Protein AF-M7NE02-F1 (afdb_monomer)

Radius of gyration: 18.88 Å; Cα contacts (8 Å, |Δi|>4): 96; chains: 1; bounding box: 39×39×47 Å

Secondary structure (DSSP, 8-state):
--SS------HHHHS-SSHHHHHHPPPPP--SS------SSS-HHHHHHHHHHHHHHH-TT--SPEEEEE---HHHHHHHHHHHHHHT--EEEEE-HHHHHHHHHHHHGGGS-TT-TT-

pLDDT: mean 89.41, std 6.47, range [60.16, 97.12]

Nearest PDB structures (foldseek):
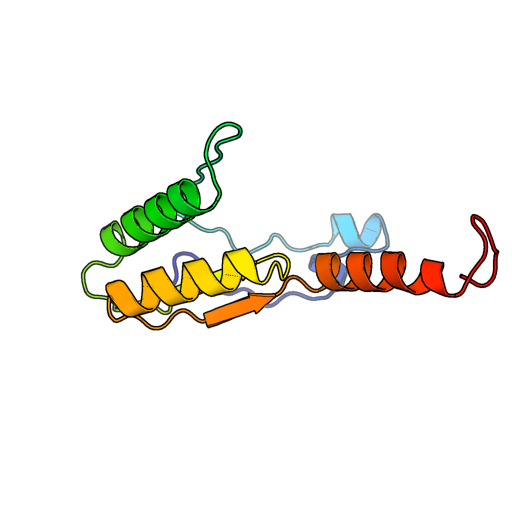  8fnj-assembly1_G  TM=5.686E-01  e=2.807E+00  Homo sapiens
  1bl3-assembly1_A  TM=4.484E-01  e=2.303E+00  Human immunodeficiency virus 1
  2o2j-assembly1_A  TM=5.084E-01  e=2.999E+00  Mycobacterium tuberculosis
  2l82-assembly1_A  TM=4.570E-01  e=2.460E+00  synthetic construct
  8w2r-assembly1_I  TM=4.447E-01  e=4.171E+00  Human immunodeficiency virus 1

Structure (mmCIF, N/CA/C/O backbone):
data_AF-M7NE02-F1
#
_entry.id   AF-M7NE02-F1
#
loop_
_atom_site.group_PDB
_atom_site.id
_atom_site.type_symbol
_atom_site.label_atom_id
_atom_site.label_alt_id
_atom_site.label_comp_id
_atom_site.label_asym_id
_atom_site.label_entity_id
_atom_site.label_seq_id
_atom_site.pdbx_PDB_ins_code
_atom_site.Cartn_x
_atom_site.Cartn_y
_atom_site.Cartn_z
_atom_site.occupancy
_atom_site.B_iso_or_equiv
_atom_site.auth_seq_id
_atom_site.auth_comp_id
_atom_site.auth_asym_id
_atom_site.auth_atom_id
_atom_site.pdbx_PDB_model_num
ATOM 1 N N . MET A 1 1 ? -8.128 12.077 10.630 1.00 60.16 1 MET A N 1
ATOM 2 C CA . MET A 1 1 ? -6.853 12.465 11.274 1.00 60.16 1 MET A CA 1
ATOM 3 C C . MET A 1 1 ? -5.743 11.683 10.595 1.00 60.16 1 MET A C 1
ATOM 5 O O . MET A 1 1 ? -5.884 10.473 10.472 1.00 60.16 1 MET A O 1
ATOM 9 N N . HIS A 1 2 ? -4.707 12.355 10.096 1.00 65.69 2 HIS A N 1
ATOM 10 C CA . HIS A 1 2 ? -3.559 11.705 9.459 1.00 65.69 2 HIS A CA 1
ATOM 11 C C . HIS A 1 2 ? -2.346 11.833 10.378 1.00 65.69 2 HIS A C 1
ATOM 13 O O . HIS A 1 2 ? -2.160 12.881 10.991 1.00 65.69 2 HIS A O 1
ATOM 19 N N . ASP A 1 3 ? -1.513 10.795 10.453 1.00 78.50 3 ASP A N 1
ATOM 20 C CA . ASP A 1 3 ? -0.294 10.798 11.282 1.00 78.50 3 ASP A CA 1
ATOM 21 C C . ASP A 1 3 ? 0.891 11.504 10.584 1.00 78.50 3 ASP A C 1
ATOM 23 O O . ASP A 1 3 ? 2.049 11.365 10.979 1.00 78.50 3 ASP A O 1
ATOM 27 N N . ALA A 1 4 ? 0.588 12.262 9.525 1.00 83.12 4 ALA A N 1
ATOM 28 C CA . ALA A 1 4 ? 1.483 13.146 8.796 1.00 83.12 4 ALA A CA 1
ATOM 29 C C . ALA A 1 4 ? 0.693 14.322 8.205 1.00 83.12 4 ALA A C 1
ATOM 31 O O . ALA A 1 4 ? -0.458 14.164 7.791 1.00 83.12 4 ALA A O 1
ATOM 32 N N . THR A 1 5 ? 1.335 15.486 8.117 1.00 86.31 5 THR A N 1
ATOM 33 C CA . THR A 1 5 ? 0.818 16.633 7.361 1.00 86.31 5 THR A CA 1
ATOM 34 C C . THR A 1 5 ? 1.046 16.385 5.866 1.00 86.31 5 THR A C 1
ATOM 36 O O . THR A 1 5 ? 2.202 16.193 5.476 1.00 86.31 5 THR A O 1
ATOM 39 N N . PRO A 1 6 ? -0.003 16.376 5.018 1.00 85.19 6 PRO A N 1
ATOM 40 C CA . PRO A 1 6 ? 0.168 16.243 3.575 1.00 85.19 6 PRO A CA 1
ATOM 41 C C . PRO A 1 6 ? 1.062 17.354 3.017 1.00 85.19 6 PRO A C 1
ATOM 43 O O . PRO A 1 6 ? 0.915 18.518 3.386 1.00 85.19 6 PRO A O 1
ATOM 46 N N . LEU A 1 7 ? 1.970 16.991 2.112 1.00 89.12 7 LEU A N 1
ATOM 47 C CA . LEU A 1 7 ? 2.870 17.920 1.436 1.00 89.12 7 LEU A CA 1
ATOM 48 C C . LEU A 1 7 ? 2.790 17.672 -0.069 1.00 89.12 7 LEU A C 1
ATOM 50 O O . LEU A 1 7 ? 2.946 16.534 -0.511 1.00 89.12 7 LEU A O 1
ATOM 54 N N . VAL A 1 8 ? 2.540 18.728 -0.844 1.00 90.81 8 VAL A N 1
ATOM 55 C CA . VAL A 1 8 ? 2.573 18.660 -2.310 1.00 90.81 8 VAL A CA 1
ATOM 56 C C . VAL A 1 8 ? 4.022 18.505 -2.762 1.00 90.81 8 VAL A C 1
ATOM 58 O O . VAL A 1 8 ? 4.914 19.182 -2.254 1.00 90.81 8 VAL A O 1
ATOM 61 N N . ARG A 1 9 ? 4.246 17.585 -3.700 1.00 93.31 9 ARG A N 1
ATOM 62 C CA . ARG A 1 9 ? 5.564 17.174 -4.189 1.00 93.31 9 ARG A CA 1
ATOM 63 C C . ARG A 1 9 ? 5.556 17.135 -5.703 1.00 93.31 9 ARG A C 1
ATOM 65 O O . ARG A 1 9 ? 4.549 16.759 -6.301 1.00 93.31 9 ARG A O 1
ATOM 72 N N . THR A 1 10 ? 6.679 17.484 -6.308 1.00 94.12 10 THR A N 1
ATOM 73 C CA . THR A 1 10 ? 6.906 17.311 -7.742 1.00 94.12 10 THR A CA 1
ATOM 74 C C . THR A 1 10 ? 7.551 15.956 -8.029 1.00 94.12 10 THR A C 1
ATOM 76 O O . THR A 1 10 ? 8.014 15.264 -7.121 1.00 94.12 10 THR A O 1
ATOM 79 N N . ILE A 1 11 ? 7.616 15.577 -9.308 1.00 93.00 11 ILE A N 1
ATOM 80 C CA . ILE A 1 11 ? 8.342 14.373 -9.736 1.00 93.00 11 ILE A CA 1
ATOM 81 C C . ILE A 1 11 ? 9.825 14.481 -9.366 1.00 93.00 11 ILE A C 1
ATOM 83 O O . ILE A 1 11 ? 10.369 13.515 -8.848 1.00 93.00 11 ILE A O 1
ATOM 87 N N . ALA A 1 12 ? 10.453 15.649 -9.538 1.00 95.25 12 ALA A N 1
ATOM 88 C CA . ALA A 1 12 ? 11.859 15.858 -9.183 1.00 95.25 12 ALA A CA 1
ATOM 89 C C . ALA A 1 12 ? 12.120 15.694 -7.675 1.00 95.25 12 ALA A C 1
ATOM 91 O O . ALA A 1 12 ? 13.193 15.251 -7.277 1.00 95.25 12 ALA A O 1
ATOM 92 N N . ASP A 1 13 ? 11.119 15.970 -6.832 1.00 94.44 13 ASP A N 1
ATOM 93 C CA . ASP A 1 13 ? 11.227 15.728 -5.395 1.00 94.44 13 ASP A CA 1
ATOM 94 C C . ASP A 1 13 ? 11.149 14.233 -5.028 1.00 94.44 13 ASP A C 1
ATOM 96 O O . ASP A 1 13 ? 11.555 13.846 -3.935 1.00 94.44 13 ASP A O 1
ATOM 100 N N . ILE A 1 14 ? 10.566 13.382 -5.878 1.00 90.81 14 ILE A N 1
ATOM 101 C CA . ILE A 1 14 ? 10.346 11.951 -5.594 1.00 90.81 14 ILE A CA 1
ATOM 102 C C . ILE A 1 14 ? 11.387 11.089 -6.322 1.00 90.81 14 ILE A C 1
ATOM 104 O O . ILE A 1 14 ? 11.957 10.171 -5.735 1.00 90.81 14 ILE A O 1
ATOM 108 N N . LEU A 1 15 ? 11.646 11.403 -7.589 1.00 91.44 15 LEU A N 1
ATOM 109 C CA . LEU A 1 15 ? 12.569 10.726 -8.496 1.00 91.44 15 LEU A CA 1
ATOM 110 C C . LEU A 1 15 ? 13.465 11.775 -9.183 1.00 91.44 15 LEU A C 1
ATOM 112 O O . LEU A 1 15 ? 13.258 12.076 -10.360 1.00 91.44 15 LEU A O 1
ATOM 116 N N . PRO A 1 16 ? 14.443 12.363 -8.468 1.00 94.94 16 PRO A N 1
ATOM 117 C CA . PRO A 1 16 ? 15.375 13.313 -9.070 1.00 94.94 16 PRO A CA 1
ATOM 118 C C . PRO A 1 16 ? 16.226 12.621 -10.144 1.00 94.94 16 PRO A C 1
ATOM 120 O O . PRO A 1 16 ? 16.828 11.573 -9.881 1.00 94.94 16 PRO A O 1
ATOM 123 N N . ALA A 1 17 ? 16.292 13.217 -11.336 1.00 96.06 17 ALA A N 1
ATOM 124 C CA . ALA A 1 17 ? 17.039 12.708 -12.486 1.00 96.06 17 ALA A CA 1
ATOM 125 C C . ALA A 1 17 ? 18.503 13.176 -12.488 1.00 96.06 17 ALA A C 1
ATOM 127 O O . ALA A 1 17 ? 19.357 12.531 -13.095 1.00 96.06 17 ALA A O 1
ATOM 128 N N . THR A 1 18 ? 18.808 14.276 -11.792 1.00 96.94 18 THR A N 1
ATOM 129 C CA . THR A 1 18 ? 20.167 14.826 -11.664 1.00 96.94 18 THR A CA 1
ATOM 130 C C . THR A 1 18 ? 20.580 15.032 -10.206 1.00 96.94 18 THR A C 1
ATOM 132 O O . THR A 1 18 ? 19.743 15.107 -9.304 1.00 96.94 18 THR A O 1
ATOM 135 N N . ASP A 1 19 ? 21.883 15.183 -9.958 1.00 96.75 19 ASP A N 1
ATOM 136 C CA . ASP A 1 19 ? 22.397 15.503 -8.619 1.00 96.75 19 ASP A CA 1
ATOM 137 C C . ASP A 1 19 ? 21.953 16.889 -8.134 1.00 96.75 19 ASP A C 1
ATOM 139 O O . ASP A 1 19 ? 21.697 17.075 -6.945 1.00 96.75 19 ASP A O 1
ATOM 143 N N . ALA A 1 20 ? 21.804 17.851 -9.051 1.00 96.75 20 ALA A N 1
ATOM 144 C CA . ALA A 1 20 ? 21.289 19.179 -8.729 1.00 96.75 20 ALA A CA 1
ATOM 145 C C . ALA A 1 20 ? 19.826 19.112 -8.262 1.00 96.75 20 ALA A C 1
ATOM 147 O O . ALA A 1 20 ? 19.476 19.716 -7.249 1.00 96.75 20 ALA A O 1
ATOM 148 N N . GLU A 1 21 ? 18.989 18.329 -8.948 1.00 97.12 21 GLU A N 1
ATOM 149 C CA . GLU A 1 21 ? 17.611 18.071 -8.516 1.00 97.12 21 GLU A CA 1
ATOM 150 C C . GLU A 1 21 ? 17.572 17.325 -7.185 1.00 97.12 21 GLU A C 1
ATOM 152 O O . GLU A 1 21 ? 16.790 17.684 -6.315 1.00 97.12 21 GLU A O 1
ATOM 157 N N . ARG A 1 22 ? 18.447 16.334 -6.981 1.00 95.06 22 ARG A N 1
ATOM 158 C CA . ARG A 1 22 ? 18.527 15.597 -5.713 1.00 95.06 22 ARG A CA 1
ATOM 159 C C . ARG A 1 22 ? 18.886 16.506 -4.541 1.00 95.06 22 ARG A C 1
ATOM 161 O O . ARG A 1 22 ? 18.336 16.330 -3.460 1.00 95.06 22 ARG A O 1
ATOM 168 N N . ALA A 1 23 ? 19.791 17.461 -4.747 1.00 95.19 23 ALA A N 1
ATOM 169 C CA . ALA A 1 23 ? 20.163 18.440 -3.730 1.00 95.19 23 ALA A CA 1
ATOM 170 C C . ALA A 1 23 ? 19.049 19.469 -3.461 1.00 95.19 23 ALA A C 1
ATOM 172 O O . ALA A 1 23 ? 18.931 19.959 -2.341 1.00 95.19 23 ALA A O 1
ATOM 173 N N . ALA A 1 24 ? 18.247 19.796 -4.478 1.00 95.44 24 ALA A N 1
ATOM 174 C CA . ALA A 1 24 ? 17.122 20.723 -4.373 1.00 95.44 24 ALA A CA 1
ATOM 175 C C . ALA A 1 24 ? 15.807 20.058 -3.925 1.00 95.44 24 ALA A C 1
ATOM 177 O O . ALA A 1 24 ? 14.860 20.769 -3.584 1.00 95.44 24 ALA A O 1
ATOM 178 N N . ALA A 1 25 ? 15.740 18.724 -3.937 1.00 95.38 25 ALA A N 1
ATOM 179 C CA . ALA A 1 25 ? 14.548 17.966 -3.599 1.00 95.38 25 ALA A CA 1
ATOM 180 C C . ALA A 1 25 ? 14.090 18.294 -2.178 1.00 95.38 25 ALA A C 1
ATOM 182 O O . ALA A 1 25 ? 14.854 18.235 -1.213 1.00 95.38 25 ALA A O 1
ATOM 183 N N . VAL A 1 26 ? 12.807 18.610 -2.043 1.00 93.88 26 VAL A N 1
ATOM 184 C CA . VAL A 1 26 ? 12.205 18.843 -0.732 1.00 93.88 26 VAL A CA 1
ATOM 185 C C . VAL A 1 26 ? 12.259 17.533 0.079 1.00 93.88 26 VAL A C 1
ATOM 187 O O . VAL A 1 26 ? 12.319 16.438 -0.482 1.00 93.88 26 VAL A O 1
ATOM 190 N N . ASP A 1 27 ? 12.115 17.571 1.404 1.00 90.25 27 ASP A N 1
ATOM 191 C CA . ASP A 1 27 ? 11.936 16.372 2.249 1.00 90.25 27 ASP A CA 1
ATOM 192 C C . ASP A 1 27 ? 10.479 15.889 2.286 1.00 90.25 27 ASP A C 1
ATOM 194 O O . ASP A 1 27 ? 9.547 16.696 2.334 1.00 90.25 27 ASP A O 1
ATOM 198 N N . GLY A 1 28 ? 10.265 14.571 2.230 1.00 88.25 28 GLY A N 1
ATOM 199 C CA . GLY A 1 28 ? 8.917 13.993 2.247 1.00 88.25 28 GLY A CA 1
ATOM 200 C C . GLY A 1 28 ? 8.158 14.260 3.560 1.00 88.25 28 GLY A C 1
ATOM 201 O O . GLY A 1 28 ? 8.762 14.660 4.561 1.00 88.25 28 GLY A O 1
ATOM 202 N N . PRO A 1 29 ? 6.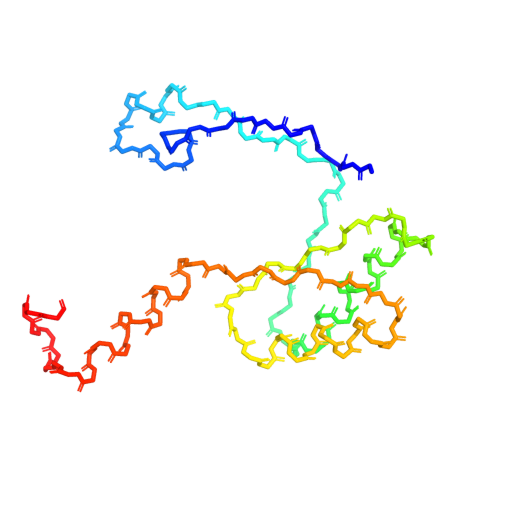833 14.007 3.599 1.00 88.19 29 PRO A N 1
ATOM 203 C CA . PRO A 1 29 ? 6.049 14.110 4.827 1.00 88.19 29 PRO A CA 1
ATOM 204 C C . PRO A 1 29 ? 6.681 13.308 5.969 1.00 88.19 29 PRO A C 1
ATOM 206 O O . PRO A 1 29 ? 7.007 12.129 5.817 1.00 88.19 29 PRO A O 1
ATOM 209 N N . ARG A 1 30 ? 6.823 13.932 7.142 1.00 86.94 30 ARG A N 1
ATOM 210 C CA . ARG A 1 30 ? 7.315 13.251 8.345 1.00 86.94 30 ARG A CA 1
ATOM 211 C C . ARG A 1 30 ? 6.137 12.607 9.068 1.00 86.94 30 ARG A C 1
ATOM 213 O O . ARG A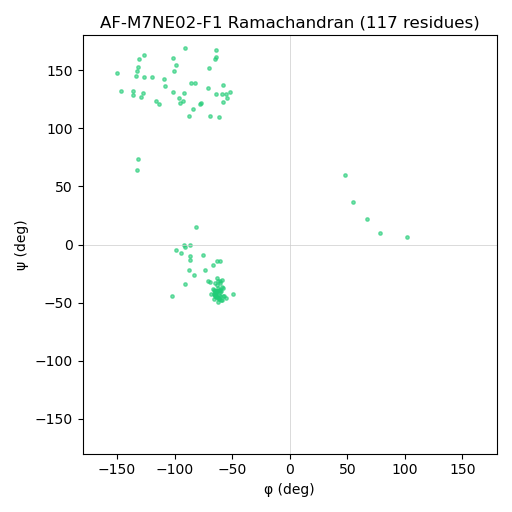 1 30 ? 5.285 13.301 9.614 1.00 86.94 30 ARG A O 1
ATOM 220 N N . THR A 1 31 ? 6.095 11.279 9.053 1.00 84.56 31 THR A N 1
ATOM 221 C CA . THR A 1 31 ? 5.096 10.485 9.781 1.00 84.56 31 THR A CA 1
ATOM 222 C C . THR A 1 31 ? 5.551 10.242 11.215 1.00 84.56 31 THR A C 1
ATOM 224 O O . THR A 1 31 ? 6.713 9.887 11.432 1.00 84.56 31 THR A O 1
ATOM 227 N N . THR A 1 32 ? 4.645 10.330 12.184 1.00 83.31 32 THR A N 1
ATOM 228 C CA . THR A 1 32 ? 4.899 9.851 13.551 1.00 83.31 32 THR A CA 1
ATOM 229 C C . THR A 1 32 ? 4.238 8.495 13.784 1.00 83.31 32 THR A C 1
ATOM 231 O O . THR A 1 32 ? 3.378 8.056 13.023 1.00 83.31 32 THR A O 1
ATOM 234 N N . GLY A 1 33 ? 4.698 7.767 14.804 1.00 82.81 33 GL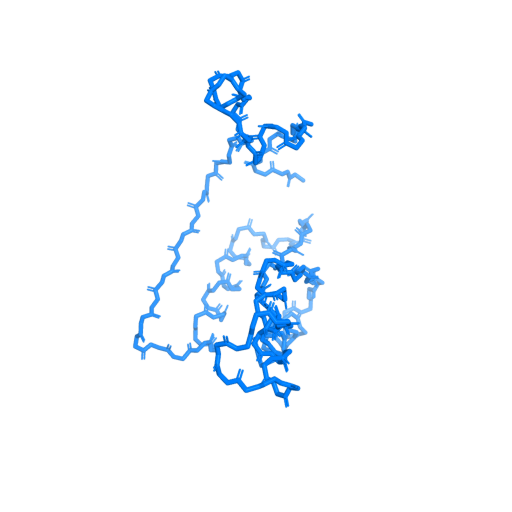Y A N 1
ATOM 235 C CA . GLY A 1 33 ? 4.097 6.486 15.172 1.00 82.81 33 GLY A CA 1
ATOM 236 C C . GLY A 1 33 ? 4.283 5.370 14.142 1.00 82.81 33 GLY A C 1
ATOM 237 O O . GLY A 1 33 ? 3.511 4.420 14.164 1.00 82.81 33 GLY A O 1
ATOM 238 N N . LYS A 1 34 ? 5.279 5.428 13.246 1.00 87.19 34 LYS A N 1
ATOM 239 C CA . LYS A 1 34 ? 5.573 4.313 12.328 1.00 87.19 34 LYS A CA 1
ATOM 240 C C . LYS A 1 34 ? 5.800 3.024 13.125 1.00 87.19 34 LYS A C 1
ATOM 242 O O . LYS A 1 34 ? 6.599 3.000 14.057 1.00 87.19 34 LYS A O 1
ATOM 247 N N . TRP A 1 35 ? 5.110 1.959 12.738 1.00 91.94 35 TRP A N 1
ATOM 248 C CA . TRP A 1 35 ? 5.357 0.609 13.236 1.00 91.94 35 TRP A CA 1
ATOM 249 C C . TRP A 1 35 ? 5.722 -0.294 12.069 1.00 91.94 35 TRP A C 1
ATOM 251 O O . TRP A 1 35 ? 5.237 -0.103 10.955 1.00 91.94 35 TRP A O 1
ATOM 261 N N . LEU A 1 36 ? 6.633 -1.226 12.322 1.00 90.19 36 LEU A N 1
ATOM 262 C CA . LEU A 1 36 ? 7.181 -2.120 11.320 1.00 90.19 36 LEU A CA 1
ATOM 263 C C . LEU A 1 36 ? 7.240 -3.526 11.905 1.00 90.19 36 LEU A C 1
ATOM 265 O O . LEU A 1 36 ? 7.759 -3.725 13.002 1.00 90.19 36 LEU A O 1
ATOM 269 N N . THR A 1 37 ? 6.757 -4.490 11.133 1.00 88.94 37 THR A N 1
ATOM 270 C CA . THR A 1 37 ? 6.962 -5.913 11.379 1.00 88.94 37 THR A CA 1
ATOM 271 C C . THR A 1 37 ? 7.528 -6.547 10.120 1.00 88.94 37 THR A C 1
ATOM 273 O O . THR A 1 37 ? 7.185 -6.152 9.007 1.00 88.94 37 THR A O 1
ATOM 276 N N . ALA A 1 38 ? 8.409 -7.520 10.301 1.00 83.75 38 ALA A N 1
ATOM 277 C CA . ALA A 1 38 ? 8.926 -8.356 9.234 1.00 83.75 38 ALA A CA 1
ATOM 278 C C . ALA A 1 38 ? 9.171 -9.745 9.812 1.00 83.75 38 ALA A C 1
ATOM 280 O O . ALA A 1 38 ? 9.761 -9.886 10.886 1.00 83.75 38 ALA A O 1
ATOM 281 N N . ARG A 1 39 ? 8.696 -10.777 9.120 1.00 79.75 39 ARG A N 1
ATOM 282 C CA . ARG A 1 39 ? 8.924 -12.168 9.510 1.00 79.75 39 ARG A CA 1
ATOM 283 C C . ARG A 1 39 ? 9.283 -12.973 8.276 1.00 79.75 39 ARG A C 1
ATOM 285 O O . ARG A 1 39 ? 8.583 -12.909 7.277 1.00 79.75 39 ARG A O 1
ATOM 292 N N . VAL A 1 40 ? 10.385 -13.712 8.372 1.00 74.00 40 VAL A N 1
ATOM 293 C CA . VAL A 1 40 ? 10.929 -14.519 7.267 1.00 74.00 40 VAL A CA 1
ATOM 294 C C . VAL A 1 40 ? 10.373 -15.946 7.288 1.00 74.00 40 VAL A C 1
ATOM 296 O O . VAL A 1 40 ? 10.155 -16.539 6.243 1.00 74.00 40 VAL A O 1
ATOM 299 N N . ALA A 1 41 ? 10.127 -16.497 8.479 1.00 75.38 41 ALA A N 1
ATOM 300 C CA . ALA A 1 41 ? 9.717 -17.893 8.658 1.00 75.38 41 ALA A CA 1
ATOM 301 C C . ALA A 1 41 ? 8.194 -18.105 8.741 1.00 75.38 41 ALA A C 1
ATOM 303 O O . ALA A 1 41 ? 7.748 -19.246 8.820 1.00 75.38 41 ALA A O 1
ATOM 304 N N . GLN A 1 42 ? 7.398 -17.034 8.794 1.00 72.75 42 GLN A N 1
ATOM 305 C CA . GLN A 1 42 ? 5.941 -17.133 8.900 1.00 72.75 42 GLN A CA 1
ATOM 306 C C . GLN A 1 42 ? 5.276 -16.924 7.550 1.00 72.75 42 GLN A C 1
ATOM 308 O O . GLN A 1 42 ? 5.774 -16.167 6.719 1.00 72.75 42 GLN A O 1
ATOM 313 N N . ASP A 1 43 ? 4.131 -17.575 7.358 1.00 79.19 43 ASP A N 1
ATOM 314 C CA . ASP A 1 43 ? 3.316 -17.351 6.175 1.00 79.19 43 ASP A CA 1
ATOM 315 C C . ASP A 1 43 ? 2.754 -15.921 6.125 1.00 79.19 43 ASP A C 1
ATOM 317 O O . ASP A 1 43 ? 2.644 -15.205 7.129 1.00 79.19 43 ASP A O 1
ATOM 321 N N . ALA A 1 44 ? 2.378 -15.502 4.916 1.00 76.81 44 ALA A N 1
ATOM 322 C CA . ALA A 1 44 ? 1.808 -14.183 4.680 1.00 76.81 44 ALA A CA 1
ATOM 323 C C . ALA A 1 44 ? 0.529 -13.944 5.501 1.00 76.81 44 ALA A C 1
ATOM 325 O O . ALA A 1 44 ? 0.259 -12.813 5.891 1.00 76.81 44 ALA A O 1
ATOM 326 N N . ALA A 1 45 ? -0.242 -14.995 5.801 1.00 81.19 45 ALA A N 1
ATOM 327 C CA . ALA A 1 45 ? -1.482 -14.891 6.566 1.00 81.19 45 ALA A CA 1
ATOM 328 C C . ALA A 1 45 ? -1.237 -14.360 7.979 1.00 81.19 45 ALA A C 1
ATOM 330 O O . ALA A 1 45 ? -1.873 -13.400 8.408 1.00 81.19 45 ALA A O 1
ATOM 331 N N . SER A 1 46 ? -0.265 -14.951 8.669 1.00 85.19 46 SER A N 1
ATOM 332 C CA . SER A 1 46 ? 0.096 -14.609 10.044 1.00 85.19 46 SER A CA 1
ATOM 333 C C . SER A 1 46 ? 0.617 -13.174 10.145 1.00 85.19 46 SER A C 1
ATOM 335 O O . SER A 1 46 ? 0.275 -12.430 11.070 1.00 85.19 46 SER A O 1
ATOM 337 N N . VAL A 1 47 ? 1.419 -12.759 9.159 1.00 86.69 47 VAL A N 1
ATOM 338 C CA . VAL A 1 47 ? 1.930 -11.386 9.074 1.00 86.69 47 VAL A CA 1
ATOM 339 C C . VAL A 1 47 ? 0.788 -10.400 8.836 1.00 86.69 47 VAL A C 1
ATOM 341 O O . VAL A 1 47 ? 0.702 -9.403 9.550 1.00 86.69 47 VAL A O 1
ATOM 344 N N . ILE A 1 48 ? -0.115 -10.692 7.894 1.00 87.50 48 ILE A N 1
ATOM 345 C CA . ILE A 1 48 ? -1.273 -9.839 7.601 1.00 87.50 48 ILE A CA 1
ATOM 346 C C . ILE A 1 48 ? -2.180 -9.725 8.835 1.00 87.50 48 ILE A C 1
ATOM 348 O O . ILE A 1 48 ? -2.506 -8.604 9.217 1.00 87.50 48 ILE A O 1
ATOM 352 N N . SER A 1 49 ? -2.508 -10.823 9.528 1.00 89.81 49 SER A N 1
ATOM 353 C CA . SER A 1 49 ? -3.309 -10.766 10.767 1.00 89.81 49 SER A CA 1
ATOM 354 C C . SER A 1 49 ? -2.682 -9.838 11.810 1.00 89.81 49 SER A C 1
ATOM 356 O O . SER A 1 49 ? -3.359 -8.965 12.34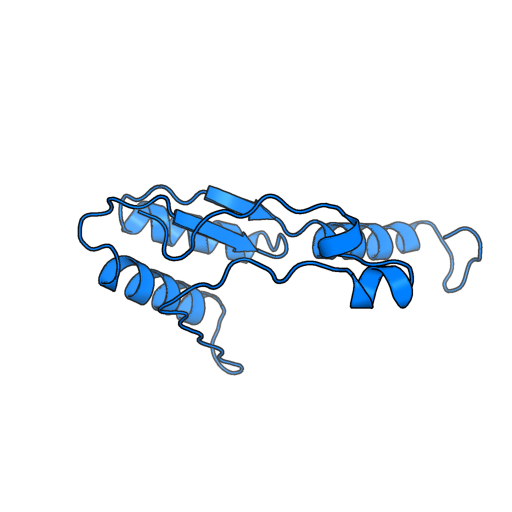8 1.00 89.81 49 SER A O 1
ATOM 358 N N . THR A 1 50 ? -1.365 -9.950 12.028 1.00 92.50 50 THR A N 1
ATOM 359 C CA . THR A 1 50 ? -0.638 -9.093 12.982 1.00 92.50 50 THR A CA 1
ATOM 360 C C . THR A 1 50 ? -0.733 -7.610 12.593 1.00 92.50 50 THR A C 1
ATOM 362 O O . THR A 1 50 ? -0.886 -6.741 13.452 1.00 92.50 50 THR A O 1
ATOM 365 N N . VAL A 1 51 ? -0.657 -7.297 11.294 1.00 93.56 51 VAL A N 1
ATOM 366 C CA . VAL A 1 51 ? -0.822 -5.924 10.790 1.00 93.56 51 VAL A CA 1
ATOM 367 C C . VAL A 1 51 ? -2.237 -5.408 11.067 1.00 93.56 51 VAL A C 1
ATOM 369 O O . VAL A 1 51 ? -2.390 -4.274 11.519 1.00 93.56 51 VAL A O 1
ATOM 372 N N . PHE A 1 52 ? -3.266 -6.232 10.850 1.00 94.19 52 PHE A N 1
ATOM 373 C CA . PHE A 1 52 ? -4.652 -5.859 11.139 1.00 94.19 52 PHE A CA 1
ATOM 374 C C . PHE A 1 52 ? -4.914 -5.683 12.640 1.00 94.19 52 PHE A C 1
ATOM 376 O O . PHE A 1 52 ? -5.632 -4.762 13.019 1.00 94.19 52 PHE A O 1
ATOM 383 N N . GLU A 1 53 ? -4.322 -6.512 13.500 1.00 94.06 53 GLU A N 1
ATOM 384 C CA . GLU A 1 53 ? -4.392 -6.352 14.958 1.00 94.06 53 GLU A CA 1
ATOM 385 C C . GLU A 1 53 ? -3.803 -5.010 15.409 1.00 94.06 53 GLU A C 1
ATOM 387 O O . GLU A 1 53 ? -4.445 -4.270 16.157 1.00 94.06 53 GLU A O 1
ATOM 392 N N . GLU A 1 54 ? -2.617 -4.650 14.911 1.00 94.44 54 GLU A N 1
ATOM 393 C CA . GLU A 1 54 ? -1.983 -3.370 15.241 1.00 94.44 54 GLU A CA 1
ATOM 394 C C . GLU A 1 54 ? -2.786 -2.180 14.698 1.00 94.44 54 GLU A C 1
ATOM 396 O O . GLU A 1 54 ? -2.941 -1.167 15.385 1.00 94.44 54 GLU A O 1
ATOM 401 N N . ALA A 1 55 ? -3.337 -2.296 13.489 1.00 92.69 55 ALA A N 1
ATOM 402 C CA . ALA A 1 55 ? -4.184 -1.261 12.911 1.00 92.69 55 ALA A CA 1
ATOM 403 C C . ALA A 1 55 ? -5.482 -1.073 13.722 1.00 92.69 55 ALA A C 1
ATOM 405 O O . ALA A 1 55 ? -5.839 0.060 14.043 1.00 92.69 55 ALA A O 1
ATOM 406 N N . THR A 1 56 ? -6.132 -2.160 14.161 1.00 93.50 56 THR A N 1
ATOM 407 C CA . THR A 1 56 ? -7.318 -2.094 15.034 1.00 93.50 56 THR A CA 1
ATOM 408 C C . THR A 1 56 ? -6.973 -1.497 16.395 1.00 93.50 56 THR A C 1
ATOM 410 O O . THR A 1 56 ? -7.723 -0.672 16.906 1.00 93.50 56 THR A O 1
ATOM 413 N N . ARG A 1 57 ? -5.819 -1.845 16.975 1.00 93.62 57 ARG A N 1
ATOM 414 C CA . ARG A 1 57 ? -5.359 -1.270 18.249 1.00 93.62 57 ARG A CA 1
ATOM 415 C C . ARG A 1 57 ? -5.162 0.250 18.166 1.00 93.62 57 ARG A C 1
ATOM 417 O O . ARG A 1 57 ? -5.348 0.947 19.161 1.00 93.62 57 ARG A O 1
ATOM 424 N N . ARG A 1 58 ? -4.754 0.766 17.002 1.00 90.94 58 ARG A N 1
ATOM 425 C CA . ARG A 1 58 ? -4.537 2.204 16.751 1.00 90.94 58 ARG A CA 1
ATOM 426 C C . ARG A 1 58 ? -5.804 2.974 16.406 1.00 90.94 58 ARG A C 1
ATOM 428 O O . ARG A 1 58 ? -5.839 4.185 16.611 1.00 90.94 58 ARG A O 1
ATOM 435 N N . ASP A 1 59 ? -6.799 2.290 15.860 1.00 91.81 59 ASP A N 1
ATOM 436 C CA . ASP A 1 59 ? -8.067 2.869 15.425 1.00 91.81 59 ASP A CA 1
ATOM 437 C C . ASP A 1 59 ? -9.250 2.028 15.937 1.00 91.81 59 ASP A C 1
ATOM 439 O O . ASP A 1 59 ? -9.974 1.427 15.138 1.00 91.81 59 ASP A O 1
ATOM 443 N N . PRO A 1 60 ? -9.445 1.939 17.271 1.00 92.38 60 PRO A N 1
ATOM 444 C CA . PRO A 1 60 ? -10.473 1.081 17.865 1.00 92.38 60 PRO A CA 1
ATOM 445 C C . PRO A 1 60 ? -11.890 1.486 17.439 1.00 92.38 60 PRO A C 1
ATOM 447 O O . PRO A 1 60 ? -12.752 0.626 17.267 1.00 92.38 60 PRO A O 1
ATOM 450 N N . ASP A 1 61 ? -12.103 2.782 17.199 1.00 92.38 61 ASP A N 1
ATOM 451 C CA . ASP A 1 61 ? -13.385 3.351 16.776 1.00 92.38 61 ASP A CA 1
ATOM 452 C C . ASP A 1 61 ? -13.586 3.317 15.251 1.00 92.38 61 ASP A C 1
ATOM 454 O O . ASP A 1 61 ? -14.630 3.749 14.761 1.00 92.38 61 ASP A O 1
ATOM 458 N N . LYS A 1 62 ? -12.605 2.801 14.490 1.00 90.12 62 LYS A N 1
ATOM 459 C CA . LYS A 1 62 ? -12.635 2.703 13.019 1.00 90.12 62 LYS A CA 1
ATOM 460 C C . LYS A 1 62 ? -12.896 4.052 12.336 1.00 90.12 62 LYS A C 1
ATOM 462 O O . LYS A 1 62 ? -13.619 4.135 11.343 1.00 90.12 62 LYS A O 1
ATOM 467 N N . ALA A 1 63 ? -12.343 5.125 12.895 1.00 90.94 63 ALA A N 1
ATOM 468 C CA . ALA A 1 63 ? -12.583 6.490 12.440 1.00 90.94 63 ALA A CA 1
ATOM 469 C C . ALA A 1 63 ? -11.629 6.916 11.312 1.00 90.94 63 ALA A C 1
ATOM 471 O O . ALA A 1 63 ? -11.789 7.996 10.733 1.00 90.94 63 ALA A O 1
ATOM 472 N N . ARG A 1 64 ? -10.600 6.114 11.014 1.00 90.25 64 ARG A N 1
ATOM 473 C CA . ARG A 1 64 ? -9.595 6.422 9.993 1.00 90.25 64 ARG A CA 1
ATOM 474 C C . ARG A 1 64 ? -9.900 5.699 8.687 1.00 90.25 64 ARG A C 1
ATOM 476 O O . ARG A 1 64 ? -10.494 4.629 8.653 1.00 90.25 64 ARG A O 1
ATOM 483 N N . THR A 1 65 ? -9.419 6.272 7.589 1.00 90.81 65 THR A N 1
ATOM 484 C CA . THR A 1 65 ? -9.371 5.588 6.295 1.00 90.81 65 THR A CA 1
ATOM 485 C C . THR A 1 65 ? -8.189 4.628 6.284 1.00 90.81 65 THR A C 1
ATOM 487 O O . THR A 1 65 ? -7.046 5.058 6.448 1.00 90.81 65 THR A O 1
ATOM 490 N N . TRP A 1 66 ? -8.456 3.340 6.087 1.00 93.69 66 TRP A N 1
ATOM 491 C CA . TRP A 1 66 ? -7.416 2.318 6.022 1.00 93.69 66 TRP A CA 1
ATOM 492 C C . TRP A 1 66 ? -6.978 2.122 4.576 1.00 93.69 66 TRP A C 1
ATOM 494 O O . TRP A 1 66 ? -7.810 1.947 3.685 1.00 93.69 66 TRP A O 1
ATOM 504 N N . VAL A 1 67 ? -5.667 2.148 4.349 1.00 93.69 67 VAL A N 1
ATOM 505 C CA . VAL A 1 67 ? -5.059 1.968 3.029 1.00 93.69 67 VAL A CA 1
ATOM 506 C C . VAL A 1 67 ? -4.013 0.865 3.123 1.00 93.69 67 VAL A C 1
ATOM 508 O O . VAL A 1 67 ? -3.162 0.903 4.011 1.00 93.69 67 VAL A O 1
ATOM 511 N N . ALA A 1 68 ? -4.065 -0.100 2.208 1.00 94.75 68 ALA A N 1
ATOM 512 C CA . ALA A 1 68 ? -3.060 -1.146 2.061 1.00 94.75 68 ALA A CA 1
ATOM 513 C C . ALA A 1 68 ? -2.330 -0.963 0.727 1.00 94.75 68 ALA A C 1
ATOM 515 O O . ALA A 1 68 ? -2.968 -0.985 -0.321 1.00 94.75 68 ALA A O 1
ATOM 516 N N . LEU A 1 69 ? -1.008 -0.783 0.767 1.00 94.19 69 LEU A N 1
ATOM 517 C CA . LEU A 1 69 ? -0.152 -0.789 -0.420 1.00 94.19 69 LEU A CA 1
ATOM 518 C C . LEU A 1 69 ? 0.440 -2.191 -0.589 1.00 94.19 69 LEU A C 1
ATOM 520 O O . LEU A 1 69 ? 1.096 -2.687 0.328 1.00 94.19 69 LEU A O 1
ATOM 524 N N . VAL A 1 70 ? 0.195 -2.816 -1.736 1.00 93.19 70 VAL A N 1
ATOM 525 C CA . VAL A 1 70 ? 0.639 -4.180 -2.060 1.00 93.19 70 VAL A CA 1
ATOM 526 C C . VAL A 1 70 ? 1.302 -4.228 -3.432 1.00 93.19 70 VAL A C 1
ATOM 528 O O . VAL A 1 70 ? 1.060 -3.366 -4.271 1.00 93.19 70 VAL A O 1
ATOM 531 N N . ASP A 1 71 ? 2.107 -5.254 -3.682 1.00 89.69 71 ASP A N 1
ATOM 532 C CA . ASP A 1 71 ? 2.785 -5.489 -4.967 1.00 89.69 71 ASP A CA 1
ATOM 533 C C . ASP A 1 71 ? 1.854 -6.022 -6.077 1.00 89.69 71 ASP A C 1
ATOM 535 O O . ASP A 1 71 ? 2.236 -6.078 -7.243 1.00 89.69 71 ASP A O 1
ATOM 539 N N . GLY A 1 72 ? 0.618 -6.391 -5.730 1.00 86.50 72 GLY A N 1
ATOM 540 C CA . GLY A 1 72 ? -0.366 -6.958 -6.655 1.00 86.50 72 GLY A CA 1
ATOM 541 C C . GLY A 1 72 ? -0.518 -8.478 -6.559 1.00 86.50 72 GLY A C 1
ATOM 542 O O . GLY A 1 72 ? -1.259 -9.059 -7.350 1.00 86.50 72 GLY A O 1
ATOM 543 N N . ALA A 1 73 ? 0.119 -9.145 -5.592 1.00 87.00 73 ALA A N 1
ATOM 544 C CA . ALA A 1 73 ? -0.092 -10.567 -5.353 1.00 87.00 73 ALA A CA 1
ATOM 545 C C . ALA A 1 73 ? -1.561 -10.862 -4.977 1.00 87.00 73 ALA A C 1
ATOM 547 O O . ALA A 1 73 ? -2.007 -10.566 -3.866 1.00 87.00 73 ALA A O 1
ATOM 548 N N . ASN A 1 74 ? -2.312 -11.512 -5.879 1.00 89.69 74 ASN A N 1
ATOM 549 C CA . ASN A 1 74 ? -3.739 -11.837 -5.691 1.00 89.69 74 ASN A CA 1
ATOM 550 C C . ASN A 1 74 ? -4.028 -12.504 -4.342 1.00 89.69 74 ASN A C 1
ATOM 552 O O . ASN A 1 74 ? -4.964 -12.131 -3.640 1.00 89.69 74 ASN A O 1
ATOM 556 N N . HIS A 1 75 ? -3.171 -13.438 -3.934 1.00 88.50 75 HIS A N 1
ATOM 557 C CA . HIS A 1 75 ? -3.321 -14.133 -2.664 1.00 88.50 75 HIS A CA 1
ATOM 558 C C . HIS A 1 75 ? -3.213 -13.200 -1.443 1.00 88.50 75 HIS A C 1
ATOM 560 O O . HIS A 1 75 ? -3.904 -13.389 -0.443 1.00 88.50 75 HIS A O 1
ATOM 566 N N . GLN A 1 76 ? -2.360 -12.173 -1.509 1.00 88.81 76 GLN A N 1
ATOM 567 C CA . GLN A 1 76 ? -2.252 -11.158 -0.460 1.00 88.81 76 GLN A CA 1
ATOM 568 C C . GLN A 1 76 ? -3.515 -10.289 -0.414 1.00 88.81 76 GLN A C 1
ATOM 570 O O . GLN A 1 76 ? -4.042 -10.029 0.668 1.00 88.81 76 GLN A O 1
ATOM 575 N N . ILE A 1 77 ? -4.032 -9.897 -1.581 1.00 93.31 77 ILE A N 1
ATOM 576 C CA . ILE A 1 77 ? -5.260 -9.103 -1.727 1.00 93.31 77 ILE A CA 1
ATOM 577 C C . ILE A 1 77 ? -6.470 -9.853 -1.157 1.00 93.31 77 ILE A C 1
ATOM 579 O O . ILE A 1 77 ? -7.237 -9.288 -0.378 1.00 93.31 77 ILE A O 1
ATOM 583 N N . GLU A 1 78 ? -6.625 -11.135 -1.486 1.00 93.94 78 GLU A N 1
ATOM 584 C CA . GLU A 1 78 ? -7.686 -11.992 -0.943 1.00 93.94 78 GLU A CA 1
ATOM 585 C C . GLU A 1 78 ? -7.644 -12.049 0.586 1.00 93.94 78 GLU A C 1
ATOM 587 O O . GLU A 1 78 ? -8.676 -11.900 1.242 1.00 93.94 78 GLU A O 1
ATOM 592 N N . ARG A 1 79 ? -6.449 -12.205 1.169 1.00 93.12 79 ARG A N 1
ATOM 593 C CA . ARG A 1 79 ? -6.277 -12.223 2.628 1.00 93.12 79 ARG A CA 1
ATOM 594 C C . ARG A 1 79 ? -6.627 -10.884 3.266 1.00 93.12 79 ARG A C 1
ATOM 596 O O . ARG A 1 79 ? -7.341 -10.869 4.262 1.00 93.12 79 ARG A O 1
ATOM 603 N N . ILE A 1 80 ? -6.190 -9.770 2.682 1.00 94.62 80 ILE A N 1
ATOM 604 C CA . ILE A 1 80 ? -6.555 -8.423 3.153 1.00 94.62 80 ILE A CA 1
ATOM 605 C C . ILE A 1 80 ? -8.078 -8.244 3.133 1.00 94.62 80 ILE A C 1
ATOM 607 O O . ILE A 1 80 ? -8.651 -7.774 4.114 1.00 94.62 80 ILE A O 1
ATOM 611 N N . ASN A 1 81 ? -8.746 -8.669 2.057 1.00 95.69 81 ASN A N 1
ATOM 612 C CA . ASN A 1 81 ? -10.204 -8.605 1.951 1.00 95.69 81 ASN A CA 1
ATOM 613 C C . ASN A 1 81 ? -10.903 -9.487 2.997 1.00 95.69 81 ASN A C 1
ATOM 615 O O . ASN A 1 81 ? -11.889 -9.058 3.595 1.00 95.69 81 ASN A O 1
ATOM 619 N N . ALA A 1 82 ? -10.387 -10.689 3.262 1.00 94.81 82 ALA A N 1
ATOM 620 C CA . ALA A 1 82 ? -10.926 -11.581 4.287 1.00 94.81 82 ALA A CA 1
ATOM 621 C C . ALA A 1 82 ? -10.802 -10.986 5.703 1.00 94.81 82 ALA A C 1
ATOM 623 O O . ALA A 1 82 ? -11.766 -11.007 6.474 1.00 94.81 82 ALA A O 1
ATOM 624 N N . GLU A 1 83 ? -9.651 -10.402 6.042 1.00 95.25 83 GLU A N 1
ATOM 625 C CA . GLU A 1 83 ? -9.434 -9.734 7.332 1.00 95.25 83 GLU A CA 1
ATOM 626 C C . GLU A 1 83 ? -10.325 -8.491 7.487 1.00 95.25 83 GLU A C 1
ATOM 628 O O . GLU A 1 83 ? -10.890 -8.262 8.564 1.00 95.25 83 GLU A O 1
ATOM 633 N N . ALA A 1 84 ? -10.494 -7.720 6.405 1.00 95.12 84 ALA A N 1
ATOM 634 C CA . ALA A 1 84 ? -11.362 -6.548 6.360 1.00 95.12 84 ALA A CA 1
ATOM 635 C C . ALA A 1 84 ? -12.841 -6.918 6.558 1.00 95.12 84 ALA A C 1
ATOM 637 O O . ALA A 1 84 ? -13.527 -6.303 7.380 1.00 95.12 84 ALA A O 1
ATOM 638 N N . ALA A 1 85 ? -13.311 -7.969 5.878 1.00 95.44 85 ALA A N 1
ATOM 639 C CA . ALA A 1 85 ? -14.664 -8.498 6.032 1.00 95.44 85 ALA A CA 1
ATOM 640 C C . ALA A 1 85 ? -14.908 -9.013 7.458 1.00 95.44 85 ALA A C 1
ATOM 642 O O . ALA A 1 85 ? -15.898 -8.644 8.087 1.00 95.44 85 ALA A O 1
ATOM 643 N N . THR A 1 86 ? -13.963 -9.785 8.006 1.00 94.00 86 THR A N 1
ATOM 644 C CA . THR A 1 86 ? -14.034 -10.324 9.377 1.00 94.00 86 THR A CA 1
ATOM 645 C C . THR A 1 86 ? -14.155 -9.212 10.420 1.00 94.00 86 THR A C 1
ATOM 647 O O . THR A 1 86 ? -14.881 -9.345 11.402 1.00 94.00 86 THR A O 1
ATOM 650 N N . ARG A 1 87 ? -13.473 -8.082 10.203 1.00 91.88 87 ARG A N 1
ATOM 651 C CA . ARG A 1 87 ? -13.500 -6.925 11.110 1.00 91.88 87 ARG A CA 1
ATOM 652 C C . ARG A 1 87 ? -14.588 -5.913 10.784 1.00 91.88 87 ARG A C 1
ATOM 654 O O . ARG A 1 87 ? -14.718 -4.953 11.540 1.00 91.88 87 ARG A O 1
ATOM 661 N N . ASN A 1 88 ? -15.374 -6.104 9.723 1.00 93.06 88 ASN A N 1
ATOM 662 C CA . ASN A 1 88 ? -16.342 -5.131 9.215 1.00 93.06 88 ASN A CA 1
ATOM 663 C C . ASN A 1 88 ? -15.716 -3.726 9.086 1.00 93.06 88 ASN A C 1
ATOM 665 O O . ASN A 1 88 ? -16.109 -2.783 9.784 1.00 93.06 88 ASN A O 1
ATOM 669 N N . ILE A 1 89 ? -14.661 -3.635 8.274 1.00 93.94 89 ILE A N 1
ATOM 670 C CA . ILE A 1 89 ? -13.947 -2.399 7.930 1.00 93.94 89 ILE A CA 1
ATOM 671 C C . ILE A 1 89 ? -13.757 -2.305 6.417 1.00 93.94 89 ILE A C 1
ATOM 673 O O . ILE A 1 89 ? -13.680 -3.316 5.724 1.00 93.94 89 ILE A O 1
ATOM 677 N N . THR A 1 90 ? -13.652 -1.081 5.905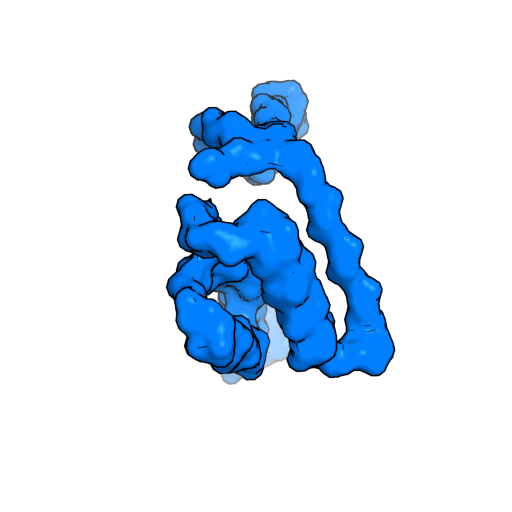 1.00 94.38 90 THR A N 1
ATOM 678 C CA . THR A 1 90 ? -13.281 -0.835 4.506 1.00 94.38 90 THR A CA 1
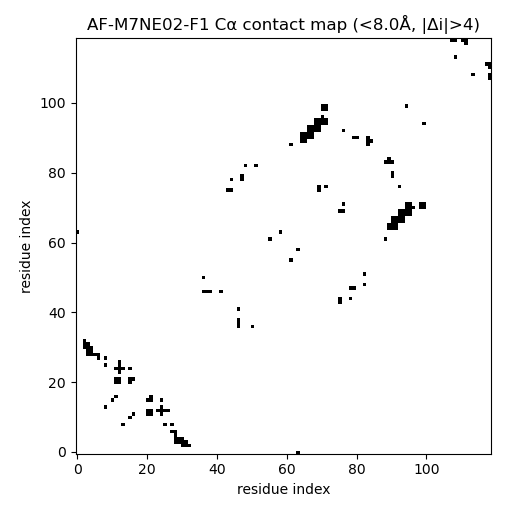ATOM 679 C C . THR A 1 90 ? -11.784 -0.568 4.424 1.00 94.38 90 THR A C 1
ATOM 681 O O . THR A 1 90 ? -11.281 0.319 5.112 1.00 94.38 90 THR A O 1
ATOM 684 N N . VAL A 1 91 ? -11.081 -1.317 3.573 1.00 96.19 91 VAL A N 1
ATOM 685 C CA . VAL A 1 91 ? -9.659 -1.105 3.276 1.00 96.19 91 VAL A CA 1
ATOM 686 C C . VAL A 1 91 ? -9.522 -0.727 1.807 1.00 96.19 91 VAL A C 1
ATOM 688 O O . VAL A 1 91 ? -9.959 -1.465 0.927 1.00 96.19 91 VAL A O 1
ATOM 691 N N . HIS A 1 92 ? -8.906 0.420 1.534 1.00 96.19 92 HIS A N 1
ATOM 692 C CA . HIS A 1 92 ? -8.569 0.835 0.177 1.00 96.19 92 HIS A CA 1
ATOM 693 C C . HIS A 1 92 ? -7.246 0.191 -0.231 1.00 96.19 92 HIS A C 1
ATOM 695 O O . HIS A 1 92 ? -6.208 0.460 0.372 1.00 96.19 92 HIS A O 1
ATOM 701 N N . ILE A 1 93 ? -7.279 -0.665 -1.247 1.00 95.25 93 ILE A N 1
ATOM 702 C CA . ILE A 1 93 ? -6.085 -1.355 -1.737 1.00 95.25 93 ILE A CA 1
ATOM 703 C C . ILE A 1 93 ? -5.472 -0.534 -2.870 1.00 95.25 93 ILE A C 1
ATOM 705 O O . ILE A 1 93 ? -6.136 -0.231 -3.860 1.00 95.25 93 ILE A O 1
ATOM 709 N N . LEU A 1 94 ? -4.202 -0.176 -2.710 1.00 95.44 94 LEU A N 1
ATOM 710 C CA . LEU A 1 94 ? -3.362 0.434 -3.730 1.00 95.44 94 LEU A CA 1
ATOM 711 C C . LEU A 1 94 ? -2.337 -0.595 -4.194 1.00 95.44 94 LEU A C 1
ATOM 713 O O . LEU A 1 94 ? -1.734 -1.289 -3.375 1.00 95.44 94 LEU A O 1
ATOM 717 N N . ILE A 1 95 ? -2.138 -0.674 -5.504 1.00 94.06 95 ILE A N 1
ATOM 718 C CA . ILE A 1 95 ? -1.150 -1.566 -6.106 1.00 94.06 95 ILE A CA 1
ATOM 719 C C . ILE A 1 95 ? 0.083 -0.744 -6.477 1.00 94.06 95 ILE A C 1
ATOM 721 O O . ILE A 1 95 ? -0.036 0.317 -7.094 1.00 94.06 95 ILE A O 1
ATOM 725 N N . ASP A 1 96 ? 1.257 -1.235 -6.095 1.00 91.75 96 ASP A N 1
ATOM 726 C CA . ASP A 1 96 ? 2.536 -0.649 -6.463 1.00 91.75 96 ASP A CA 1
ATOM 727 C C . ASP A 1 96 ? 2.797 -0.834 -7.963 1.00 91.75 96 ASP A C 1
ATOM 729 O O . ASP A 1 96 ? 3.056 -1.935 -8.456 1.00 91.75 96 ASP A O 1
ATOM 733 N N . ILE A 1 97 ? 2.747 0.281 -8.690 1.00 89.19 97 ILE A N 1
ATOM 734 C CA . ILE A 1 97 ? 2.981 0.314 -10.130 1.00 89.19 97 ILE A CA 1
ATOM 735 C C . ILE A 1 97 ? 4.383 -0.176 -10.505 1.00 89.19 97 ILE A C 1
ATOM 737 O O . ILE A 1 97 ? 4.538 -0.773 -11.564 1.00 89.19 97 ILE A O 1
ATOM 741 N N . VAL A 1 98 ? 5.396 0.026 -9.655 1.00 89.12 98 VAL A N 1
ATOM 742 C CA . VAL A 1 98 ? 6.771 -0.403 -9.946 1.00 89.12 98 VAL A CA 1
ATOM 743 C C . VAL A 1 98 ? 6.837 -1.928 -10.019 1.00 89.12 98 VAL A C 1
ATOM 745 O O . VAL A 1 98 ? 7.391 -2.469 -10.976 1.00 89.12 98 VAL A O 1
ATOM 748 N N . HIS A 1 99 ? 6.187 -2.618 -9.079 1.00 89.19 99 HIS A N 1
ATOM 749 C CA . HIS A 1 99 ? 6.080 -4.078 -9.091 1.00 89.19 99 HIS A CA 1
ATOM 750 C C . HIS A 1 99 ? 5.264 -4.586 -10.288 1.00 89.19 99 HIS A C 1
ATOM 752 O O . HIS A 1 99 ? 5.667 -5.539 -10.955 1.00 89.19 99 HIS A O 1
ATOM 758 N N . VAL A 1 100 ? 4.153 -3.921 -10.625 1.00 89.19 100 VAL A N 1
ATOM 759 C CA . VAL A 1 100 ? 3.348 -4.285 -11.806 1.00 89.19 100 VAL A CA 1
ATOM 760 C C . VAL A 1 100 ? 4.164 -4.172 -13.093 1.00 89.19 100 VAL A C 1
ATOM 762 O O . VAL A 1 100 ? 4.127 -5.079 -13.924 1.00 89.19 100 VAL A O 1
ATOM 765 N N . MET A 1 101 ? 4.928 -3.091 -13.257 1.00 91.00 101 MET A N 1
ATOM 766 C CA . MET A 1 101 ? 5.800 -2.910 -14.418 1.00 91.00 101 MET A CA 1
ATOM 767 C C . MET A 1 101 ? 6.886 -3.991 -14.488 1.00 91.00 101 MET A C 1
ATOM 769 O O . MET A 1 101 ? 7.179 -4.480 -15.576 1.00 91.00 101 MET A O 1
ATOM 773 N N . GLU A 1 102 ? 7.434 -4.425 -13.350 1.00 90.19 102 GLU A N 1
ATOM 774 C CA . GLU A 1 102 ? 8.384 -5.543 -13.298 1.00 90.19 102 GLU A CA 1
ATOM 775 C C . GLU A 1 102 ? 7.746 -6.866 -13.757 1.00 90.19 102 GLU A C 1
ATOM 777 O O . GLU 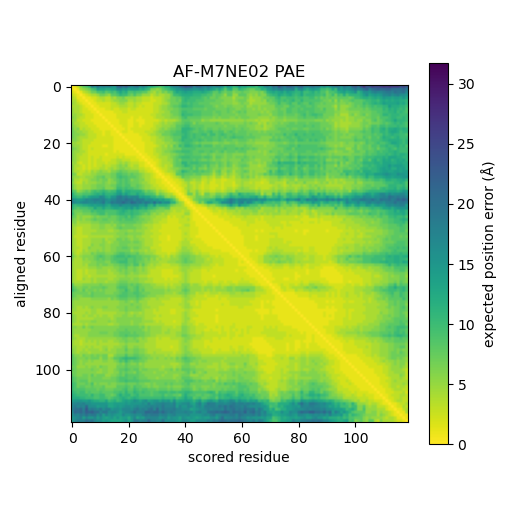A 1 102 ? 8.370 -7.638 -14.491 1.00 90.19 102 GLU A O 1
ATOM 782 N N . TYR A 1 103 ? 6.493 -7.135 -13.378 1.00 88.00 103 TYR A N 1
ATOM 783 C CA . TYR A 1 103 ? 5.768 -8.313 -13.862 1.00 88.00 103 TYR A CA 1
ATOM 784 C C . TYR A 1 103 ? 5.488 -8.250 -15.361 1.00 88.00 103 TYR A C 1
ATOM 786 O O . TYR A 1 103 ? 5.680 -9.250 -16.053 1.00 88.00 103 TYR A O 1
ATOM 794 N N . LEU A 1 104 ? 5.072 -7.088 -15.870 1.00 88.94 104 LEU A N 1
ATOM 795 C CA . LEU A 1 104 ? 4.852 -6.887 -17.302 1.00 88.94 104 LEU A CA 1
ATOM 796 C C . LEU A 1 104 ? 6.144 -7.085 -18.095 1.00 88.94 104 LEU A C 1
ATOM 798 O O . LEU A 1 104 ? 6.130 -7.784 -19.103 1.00 88.94 104 LEU A O 1
ATOM 802 N N . TRP A 1 105 ? 7.262 -6.548 -17.603 1.00 90.06 105 TRP A N 1
ATOM 803 C CA . TRP A 1 105 ? 8.578 -6.756 -18.201 1.00 90.06 105 TRP A CA 1
ATOM 804 C C . TRP A 1 105 ? 8.948 -8.243 -18.251 1.00 90.06 105 TRP A C 1
ATOM 806 O O . TRP A 1 105 ? 9.318 -8.758 -19.300 1.00 90.06 105 TRP A O 1
ATOM 816 N N . LYS A 1 106 ? 8.781 -8.978 -17.143 1.00 87.88 106 LYS A N 1
ATOM 817 C CA . LYS A 1 106 ? 9.030 -10.431 -17.106 1.00 87.88 106 LYS A CA 1
ATOM 818 C C . LYS A 1 106 ? 8.143 -11.202 -18.085 1.00 87.88 106 LYS A C 1
ATOM 820 O O . LYS A 1 106 ? 8.618 -12.134 -18.722 1.00 87.88 106 LYS A O 1
ATOM 825 N N . ALA A 1 107 ? 6.875 -10.817 -18.214 1.00 89.69 107 ALA A N 1
ATOM 826 C CA . ALA A 1 107 ? 5.947 -11.428 -19.163 1.00 89.69 107 ALA A CA 1
ATOM 827 C C . ALA A 1 107 ? 6.288 -11.096 -20.626 1.00 89.69 107 ALA A C 1
ATOM 829 O O . ALA A 1 107 ? 6.072 -11.939 -21.496 1.00 89.69 107 ALA A O 1
ATOM 830 N N . ALA A 1 108 ? 6.846 -9.913 -20.908 1.00 89.94 108 ALA A N 1
ATOM 831 C CA . ALA A 1 108 ? 7.268 -9.534 -22.255 1.00 89.94 108 ALA A CA 1
ATOM 832 C C . ALA A 1 108 ? 8.303 -10.518 -22.824 1.00 89.94 108 ALA A C 1
ATOM 834 O O . ALA A 1 108 ? 8.206 -10.901 -23.987 1.00 89.94 108 ALA A O 1
ATOM 835 N N . TRP A 1 109 ? 9.201 -11.047 -21.986 1.00 89.44 109 TRP A N 1
ATOM 836 C CA . TRP A 1 109 ? 10.169 -12.074 -22.390 1.00 89.44 109 TRP A CA 1
ATOM 837 C C . TRP A 1 109 ? 9.540 -13.381 -22.896 1.00 89.44 109 TRP A C 1
ATOM 839 O O . TRP A 1 109 ? 10.224 -14.159 -23.546 1.00 89.44 109 TRP A O 1
ATOM 849 N N . CYS A 1 110 ? 8.242 -13.639 -22.694 1.00 90.38 110 CYS A N 1
ATOM 850 C CA . CYS A 1 110 ? 7.570 -14.760 -23.363 1.00 90.38 110 CYS A CA 1
ATOM 851 C C . CYS A 1 110 ? 7.472 -14.584 -24.891 1.00 90.38 110 CYS A C 1
ATOM 853 O O . CYS A 1 110 ? 7.230 -15.562 -25.598 1.00 90.38 110 CYS A O 1
ATOM 855 N N . PHE A 1 111 ? 7.645 -13.361 -25.398 1.00 90.00 111 PHE A N 1
ATOM 856 C CA . PHE A 1 111 ? 7.604 -13.035 -26.825 1.00 90.00 111 PHE A CA 1
ATOM 857 C C . PHE A 1 111 ? 8.994 -12.918 -27.464 1.00 90.00 111 PHE A C 1
ATOM 859 O O . PHE A 1 111 ? 9.084 -12.761 -28.680 1.00 90.00 111 PHE A O 1
ATOM 866 N N . HIS A 1 112 ? 10.063 -13.027 -26.670 1.00 86.25 112 HIS A N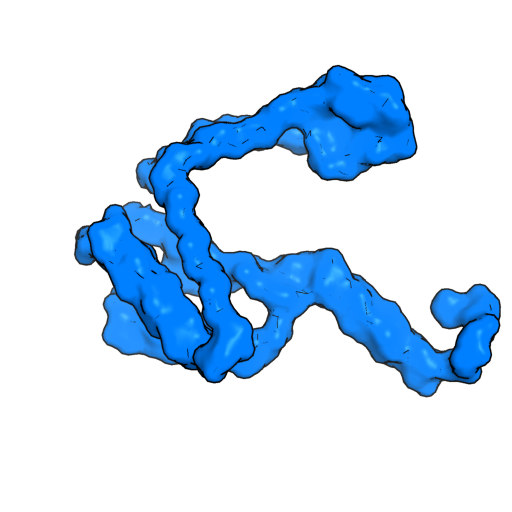 1
ATOM 867 C CA . HIS A 1 112 ? 11.433 -12.757 -27.093 1.00 86.25 112 HIS A CA 1
ATOM 868 C C . HIS A 1 112 ? 12.385 -13.872 -26.651 1.00 86.25 112 HIS A C 1
ATOM 870 O O . HIS A 1 112 ? 12.189 -14.512 -25.621 1.00 86.25 112 HIS A O 1
ATOM 876 N N . ALA A 1 113 ? 13.438 -14.119 -27.430 1.00 87.19 113 ALA A N 1
ATOM 877 C CA . ALA A 1 113 ? 14.528 -14.975 -26.966 1.00 87.19 113 ALA A CA 1
ATOM 878 C C . ALA A 1 113 ? 15.313 -14.261 -25.854 1.00 87.19 113 ALA A C 1
ATOM 880 O O . ALA A 1 113 ? 15.378 -13.036 -25.838 1.00 87.19 113 ALA A O 1
ATOM 881 N N . GLU A 1 114 ? 15.937 -15.007 -24.941 1.00 82.75 114 GLU A N 1
ATOM 882 C CA . GLU A 1 114 ? 16.763 -14.418 -23.880 1.00 82.75 114 GLU A CA 1
ATOM 883 C C . GLU A 1 114 ? 17.848 -13.495 -24.469 1.00 82.75 114 GLU A C 1
ATOM 885 O O . GLU A 1 114 ? 18.616 -13.900 -25.343 1.00 82.75 114 GLU A O 1
ATOM 890 N N . GLY A 1 115 ? 17.900 -12.244 -23.998 1.00 80.31 115 GLY A N 1
ATOM 891 C CA . GLY A 1 115 ? 18.865 -11.242 -24.463 1.00 80.31 115 GLY A CA 1
ATOM 892 C C . GLY A 1 115 ? 18.540 -10.578 -25.808 1.00 80.31 115 GLY A C 1
ATOM 893 O O . GLY A 1 115 ? 19.396 -9.868 -26.335 1.00 80.31 115 GLY A O 1
ATOM 894 N N . ASP A 1 116 ? 17.342 -10.784 -26.365 1.00 84.62 116 ASP A N 1
ATOM 895 C CA . ASP A 1 116 ? 16.868 -10.068 -27.556 1.00 84.62 116 ASP A CA 1
ATOM 896 C C . ASP A 1 116 ? 16.866 -8.539 -27.319 1.00 84.62 116 ASP A C 1
ATOM 898 O O . ASP A 1 116 ? 16.200 -8.065 -26.396 1.00 84.62 116 ASP A O 1
ATOM 902 N N . PRO A 1 117 ? 17.576 -7.740 -28.140 1.00 81.25 117 PRO A N 1
ATOM 903 C CA . PRO A 1 117 ? 17.587 -6.280 -28.032 1.00 81.25 117 PRO A CA 1
ATOM 904 C C . PRO A 1 117 ? 16.228 -5.605 -28.263 1.00 81.25 117 PRO A C 1
ATOM 906 O O . PRO A 1 117 ? 16.108 -4.409 -28.005 1.00 81.25 117 PRO A O 1
ATOM 909 N N . ALA A 1 118 ? 15.248 -6.326 -28.815 1.00 79.88 118 ALA A N 1
ATOM 910 C CA . ALA A 1 118 ? 13.899 -5.825 -29.071 1.00 79.88 118 ALA A CA 1
ATOM 911 C C . ALA A 1 118 ? 12.901 -6.078 -27.922 1.00 79.88 118 ALA A C 1
ATOM 913 O O . ALA A 1 118 ? 11.735 -5.710 -28.079 1.00 79.88 118 ALA A O 1
ATOM 914 N N . ALA A 1 119 ? 13.338 -6.716 -26.828 1.00 71.00 119 ALA A N 1
ATOM 915 C CA . ALA A 1 119 ? 12.529 -7.004 -25.640 1.00 71.00 119 ALA A CA 1
ATOM 916 C C . ALA A 1 119 ? 12.293 -5.783 -24.734 1.00 71.00 119 ALA A C 1
ATOM 918 O O . ALA A 1 119 ? 13.167 -4.883 -24.680 1.00 71.00 119 ALA A O 1
#

Organism: NCBI:txid1276920

Solvent-accessible surface area (backbone atoms only — not comparable to full-atom values): 7574 Å² total; per-residue (Å²): 128,69,64,41,66,88,70,94,77,56,65,47,45,75,62,43,90,44,72,70,40,52,73,66,33,63,81,76,63,67,66,59,86,83,81,87,86,87,69,88,91,57,57,69,65,62,55,50,50,53,51,52,50,54,50,42,72,74,37,76,84,63,79,58,90,44,72,45,82,41,61,65,55,61,71,58,53,53,50,52,51,52,55,26,58,76,66,74,52,76,69,49,78,43,66,39,62,69,48,45,50,52,51,51,54,62,56,50,49,79,80,40,65,92,88,46,90,87,105

Sequence (119 aa):
MHDATPLVRTIADILPATDAERAAAVDGPRTTGKWLTARVAQDAASVISTVFEEATRRDPDKARTWVALVDGANHQIERINAEAATRNITVHILIDIVHVMEYLWKAAWCFHAEGDPAA

Foldseek 3Di:
DFQWDDDDADPLLVPNPDPVSVVVRDDHIDGPPDDDDDDDPDDLLVVLVVVLVVVCVVCVVLPDAAEAEEQPDPVNVVSNVVSCVVVVHDYHYDHDVVSVVVVVVVVVCVVDPPPPPVD

Mean predicted aligned error: 6.22 Å